Protein AF-X1VWZ3-F1 (afdb_monomer_lite)

Structure (mmCIF, N/CA/C/O backbone):
data_AF-X1VWZ3-F1
#
_entry.id   AF-X1VWZ3-F1
#
loop_
_atom_site.group_PDB
_atom_site.id
_atom_site.type_symbol
_atom_site.label_atom_id
_atom_site.label_alt_id
_atom_site.label_comp_id
_atom_site.label_asym_id
_atom_site.label_entity_id
_atom_site.label_seq_id
_atom_site.pdbx_PDB_ins_code
_atom_site.Cartn_x
_atom_site.Cartn_y
_atom_site.Cartn_z
_atom_site.occupancy
_atom_site.B_iso_or_equiv
_atom_site.auth_seq_id
_atom_site.auth_comp_id
_atom_site.auth_asym_id
_atom_site.auth_atom_id
_atom_site.pdbx_PDB_model_num
ATOM 1 N N . MET A 1 1 ? 20.070 -5.874 5.245 1.00 50.78 1 MET A N 1
ATOM 2 C CA . MET A 1 1 ? 19.074 -6.472 6.158 1.00 50.78 1 MET A CA 1
ATOM 3 C C . MET A 1 1 ? 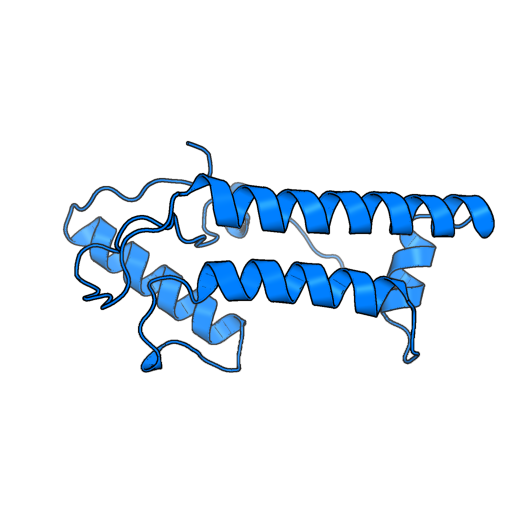18.136 -7.327 5.328 1.00 50.78 1 MET A C 1
ATOM 5 O O . MET A 1 1 ? 17.862 -6.943 4.200 1.00 50.78 1 MET A O 1
ATOM 9 N N . ASP A 1 2 ? 17.719 -8.484 5.836 1.00 75.50 2 ASP A N 1
ATOM 10 C CA . ASP A 1 2 ? 16.744 -9.349 5.161 1.00 75.50 2 ASP A CA 1
ATOM 11 C C . ASP A 1 2 ? 15.363 -9.104 5.778 1.00 75.50 2 ASP A C 1
ATOM 13 O O . ASP A 1 2 ? 15.214 -9.187 7.000 1.00 75.50 2 ASP A O 1
ATOM 17 N N . PHE A 1 3 ? 14.378 -8.736 4.959 1.00 74.38 3 PHE A N 1
ATOM 18 C CA . PHE A 1 3 ? 13.027 -8.456 5.438 1.00 74.38 3 PHE A CA 1
ATOM 19 C C . PHE A 1 3 ? 12.301 -9.777 5.691 1.00 74.38 3 PHE A C 1
ATOM 21 O O . PHE A 1 3 ? 11.992 -10.516 4.757 1.00 74.38 3 PHE A O 1
ATOM 28 N N . ARG A 1 4 ? 12.009 -10.078 6.959 1.00 79.94 4 ARG A N 1
ATOM 29 C CA . ARG A 1 4 ? 11.251 -11.274 7.344 1.00 79.94 4 ARG A CA 1
ATOM 30 C C . ARG A 1 4 ? 9.768 -10.939 7.409 1.00 79.94 4 ARG A C 1
ATOM 32 O O . ARG A 1 4 ? 9.315 -10.314 8.360 1.00 79.94 4 ARG A O 1
ATOM 39 N N . TYR A 1 5 ? 9.031 -11.345 6.381 1.00 76.81 5 TYR A N 1
ATOM 40 C CA . TYR A 1 5 ? 7.581 -11.197 6.331 1.00 76.81 5 TYR A CA 1
ATOM 41 C C . TYR A 1 5 ? 6.897 -12.410 6.970 1.00 76.81 5 TYR A C 1
ATOM 43 O O . TYR A 1 5 ? 7.127 -13.543 6.544 1.00 76.81 5 TYR A O 1
ATOM 51 N N . THR A 1 6 ? 6.037 -12.175 7.958 1.00 79.94 6 THR A N 1
ATOM 52 C CA . THR A 1 6 ? 5.197 -13.203 8.588 1.00 79.94 6 THR A CA 1
ATOM 53 C C . THR A 1 6 ? 3.761 -12.714 8.645 1.00 79.94 6 THR A C 1
ATOM 55 O O . THR A 1 6 ? 3.496 -11.624 9.148 1.00 79.94 6 THR A O 1
ATOM 58 N N . SER A 1 7 ? 2.827 -13.517 8.132 1.00 75.50 7 SER A N 1
ATOM 59 C CA . SER A 1 7 ? 1.417 -13.128 8.021 1.00 75.50 7 SER A CA 1
ATOM 60 C C . SER A 1 7 ? 0.814 -12.713 9.364 1.00 75.50 7 SER A C 1
ATOM 62 O O . SER A 1 7 ? 0.132 -11.698 9.428 1.00 75.50 7 SER A O 1
ATOM 64 N N . THR A 1 8 ? 1.157 -13.423 10.438 1.00 71.81 8 THR A N 1
ATOM 65 C CA . THR A 1 8 ? 0.609 -13.199 11.783 1.00 71.81 8 THR A CA 1
ATOM 66 C C . THR A 1 8 ? 1.028 -11.881 12.427 1.00 71.81 8 THR A C 1
ATOM 68 O O . THR A 1 8 ? 0.301 -11.339 13.246 1.00 71.81 8 THR A O 1
ATOM 71 N N . THR A 1 9 ? 2.202 -11.346 12.085 1.00 72.00 9 THR A N 1
ATOM 72 C CA . THR A 1 9 ? 2.715 -10.109 12.703 1.00 72.00 9 THR A CA 1
ATOM 73 C C . THR A 1 9 ? 2.697 -8.914 11.766 1.00 72.00 9 THR A C 1
ATOM 75 O O . THR A 1 9 ? 2.801 -7.788 12.246 1.00 72.00 9 THR A O 1
ATOM 78 N N . VAL A 1 10 ? 2.606 -9.149 10.452 1.00 75.50 10 VAL A N 1
ATOM 79 C CA . VAL A 1 10 ? 2.645 -8.092 9.438 1.00 75.50 10 VAL A CA 1
ATOM 80 C C . VAL A 1 10 ? 1.318 -7.951 8.714 1.00 75.50 10 VAL A C 1
ATOM 82 O O . VAL A 1 10 ? 0.913 -6.828 8.484 1.00 75.50 10 VAL A O 1
ATOM 85 N N . TYR A 1 11 ? 0.651 -9.035 8.310 1.00 74.00 11 TYR A N 1
ATOM 86 C CA . TYR A 1 11 ? -0.578 -8.930 7.513 1.00 74.00 11 TYR A CA 1
ATOM 87 C C . TYR A 1 11 ? -1.820 -8.766 8.388 1.00 74.00 11 TYR A C 1
ATOM 89 O O . TYR A 1 11 ? -2.638 -7.889 8.140 1.00 74.00 11 TYR A O 1
ATOM 97 N N . GLU A 1 12 ? -1.947 -9.603 9.418 1.00 75.06 12 GLU A N 1
ATOM 98 C CA . GLU A 1 12 ? -3.126 -9.647 10.293 1.00 75.06 12 GLU A CA 1
ATOM 99 C C . GLU A 1 12 ? -3.286 -8.382 11.142 1.00 75.06 12 GLU A C 1
ATOM 101 O O . GLU A 1 12 ? -4.400 -8.002 11.483 1.00 75.06 12 GLU A O 1
ATOM 106 N N . THR A 1 13 ? -2.180 -7.706 11.441 1.00 73.62 13 THR A N 1
ATOM 107 C CA . THR A 1 13 ? -2.134 -6.477 12.243 1.00 73.62 13 THR A CA 1
ATOM 108 C C . THR A 1 13 ? -2.120 -5.208 11.395 1.00 73.62 13 THR A C 1
ATOM 110 O O . THR A 1 13 ? -2.121 -4.115 11.958 1.00 73.62 13 THR A O 1
ATOM 113 N N . PHE A 1 14 ? -2.061 -5.317 10.061 1.00 77.69 14 PHE A N 1
ATOM 114 C CA . PHE A 1 14 ? -1.950 -4.151 9.191 1.00 77.69 14 PHE A CA 1
ATOM 115 C C . PHE A 1 14 ? -3.304 -3.451 9.067 1.00 77.69 14 PHE A C 1
ATOM 117 O O . PHE A 1 14 ? -4.233 -4.023 8.485 1.00 77.69 14 PHE A O 1
ATOM 124 N N . PRO A 1 15 ? -3.437 -2.211 9.565 1.00 76.75 15 PRO A N 1
ATOM 125 C CA . PRO A 1 15 ? -4.707 -1.523 9.508 1.00 76.75 15 PRO A CA 1
ATOM 126 C C . PRO A 1 15 ? -4.955 -1.038 8.076 1.00 76.75 15 PRO A C 1
ATOM 128 O O . PRO A 1 15 ? -4.163 -0.296 7.485 1.00 76.75 15 PRO A O 1
ATOM 131 N N . PHE A 1 16 ? -6.075 -1.468 7.502 1.00 76.06 16 PHE A N 1
ATOM 132 C CA . PHE A 1 16 ? -6.534 -1.005 6.200 1.00 76.06 16 PHE A CA 1
ATOM 133 C C . PHE A 1 16 ? -7.989 -0.536 6.305 1.00 76.06 16 PHE A C 1
ATOM 135 O O . PHE A 1 16 ? -8.846 -1.315 6.733 1.00 76.06 16 PHE A O 1
ATOM 142 N N . PRO A 1 17 ? -8.298 0.715 5.926 1.00 72.50 17 PRO A N 1
ATOM 143 C CA . PRO A 1 17 ? -9.628 1.260 6.100 1.00 72.50 17 PRO A CA 1
ATOM 144 C C . PRO A 1 17 ? -10.605 0.578 5.153 1.00 72.50 17 PRO A C 1
ATOM 146 O O . PRO A 1 17 ? -10.473 0.602 3.929 1.00 72.50 17 PRO A O 1
ATOM 149 N N . GLN A 1 18 ? -11.642 -0.003 5.739 1.00 70.12 18 GLN A N 1
ATOM 150 C CA . GLN A 1 18 ? -12.837 -0.387 5.013 1.00 70.12 18 GLN A CA 1
ATOM 151 C C . GLN A 1 18 ? -13.664 0.889 4.870 1.00 70.12 18 GLN A C 1
ATOM 153 O O . GLN A 1 18 ? -14.151 1.389 5.872 1.00 70.12 18 GLN A O 1
ATOM 158 N N . TRP A 1 19 ? -13.806 1.444 3.660 1.00 63.28 19 TRP A N 1
ATOM 159 C CA . TRP A 1 19 ? -14.417 2.765 3.381 1.00 63.28 19 TRP A CA 1
ATOM 160 C C . TRP A 1 19 ? -15.920 2.916 3.721 1.00 63.28 19 TRP A C 1
ATOM 162 O O . TRP A 1 19 ? -16.639 3.672 3.069 1.00 63.28 19 TRP A O 1
ATOM 172 N N . GLY A 1 20 ? -16.431 2.181 4.708 1.00 54.59 20 GLY A N 1
ATOM 173 C CA . GLY A 1 20 ? -17.648 2.496 5.446 1.00 54.59 20 GLY A CA 1
ATOM 174 C C . GLY A 1 20 ? -17.264 3.098 6.795 1.00 54.59 20 GLY A C 1
ATOM 175 O O . GLY A 1 20 ? -16.443 2.513 7.4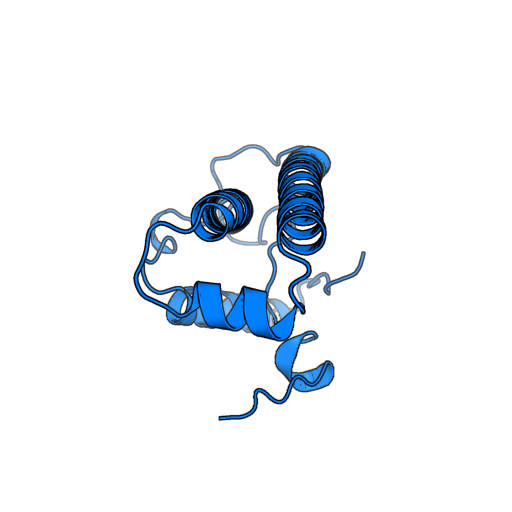86 1.00 54.59 20 GLY A O 1
ATOM 176 N N . MET A 1 21 ? -17.838 4.267 7.105 1.00 51.72 21 MET A N 1
ATOM 177 C CA . MET A 1 21 ? -17.731 5.028 8.361 1.00 51.72 21 MET A CA 1
ATOM 178 C C . MET A 1 21 ? -16.991 4.288 9.485 1.00 51.72 21 MET A C 1
ATOM 180 O O . MET A 1 21 ? -17.540 3.363 10.085 1.00 51.72 21 MET A O 1
ATOM 184 N N . LEU A 1 22 ? -15.772 4.730 9.803 1.00 52.22 22 LEU A N 1
ATOM 185 C CA . LEU A 1 22 ? -15.192 4.446 11.111 1.00 52.22 22 LEU A CA 1
ATOM 186 C C . LEU A 1 22 ? -16.209 4.912 12.159 1.00 52.22 22 LEU A C 1
ATOM 188 O O . LEU A 1 22 ? -16.557 6.091 12.216 1.00 52.22 22 LEU A O 1
ATOM 192 N N . HIS A 1 23 ? -16.762 3.975 12.928 1.00 45.09 23 HIS A N 1
ATOM 193 C CA . HIS A 1 23 ? -17.760 4.288 13.946 1.00 45.09 23 HIS A CA 1
ATOM 194 C C . HIS A 1 23 ? -17.167 5.288 14.951 1.00 45.09 23 HIS A C 1
ATOM 196 O O . HIS A 1 23 ? -16.201 4.976 15.646 1.00 45.09 23 HIS A O 1
ATOM 202 N N . GLY A 1 24 ? -17.746 6.490 15.022 1.00 48.22 24 GLY A N 1
ATOM 203 C CA . GLY A 1 24 ? -17.270 7.581 15.882 1.00 48.22 24 GLY A CA 1
ATOM 204 C C . GLY A 1 24 ? -16.376 8.617 15.193 1.00 48.22 24 GLY A C 1
ATOM 205 O O . GLY A 1 24 ? -16.026 9.601 15.833 1.00 48.22 24 GLY A O 1
ATOM 206 N N . VAL A 1 25 ? -16.049 8.447 13.907 1.00 52.59 25 VAL A N 1
ATOM 207 C CA . VAL A 1 25 ? -15.443 9.503 13.085 1.00 52.59 25 VAL A CA 1
ATOM 208 C C . VAL A 1 25 ? -16.553 10.148 12.262 1.00 52.59 25 VAL A C 1
ATOM 210 O O . VAL A 1 25 ? -17.046 9.570 11.288 1.00 52.59 25 VAL A O 1
ATOM 213 N N . GLU A 1 26 ? -16.979 11.343 12.674 1.00 44.78 26 GLU A N 1
ATOM 214 C CA . GLU A 1 26 ? -17.865 12.186 11.872 1.00 44.78 26 GLU A CA 1
ATOM 215 C C . GLU A 1 26 ? -17.118 12.572 10.594 1.00 44.78 26 GLU A C 1
ATOM 217 O O . GLU A 1 26 ? -16.260 13.448 10.577 1.00 44.78 26 GLU A O 1
ATOM 222 N N . SER A 1 27 ? -17.393 11.856 9.507 1.00 49.09 27 SER A N 1
ATOM 223 C CA . SER A 1 27 ? -16.917 12.249 8.190 1.00 49.09 27 SER A CA 1
ATOM 224 C C . SER A 1 27 ? -18.044 12.988 7.481 1.00 49.09 27 SER A C 1
ATOM 226 O O . SER A 1 27 ? -19.083 12.412 7.170 1.00 49.09 27 SER A O 1
ATOM 228 N N . ASP A 1 28 ? -17.809 14.256 7.141 1.00 47.91 28 ASP A N 1
ATOM 229 C CA . ASP A 1 28 ? -18.710 15.085 6.317 1.00 47.91 28 ASP A CA 1
ATOM 230 C C . ASP A 1 28 ? -18.930 14.521 4.895 1.00 47.91 28 ASP A C 1
ATOM 232 O O . ASP A 1 28 ? -19.648 15.085 4.064 1.00 47.91 28 ASP A O 1
ATOM 236 N N . LYS A 1 29 ? -18.276 13.401 4.565 1.00 53.81 29 LYS A N 1
ATOM 237 C CA . LYS A 1 29 ? -18.227 12.807 3.232 1.00 53.81 29 LYS A CA 1
ATOM 238 C C . LYS A 1 29 ? -19.164 11.603 3.154 1.00 53.81 29 LYS A C 1
ATOM 240 O O . LYS A 1 29 ? -19.015 10.610 3.857 1.00 53.81 29 LYS A O 1
ATOM 245 N N . LYS A 1 30 ? -20.118 11.680 2.223 1.00 54.97 30 LYS A N 1
ATOM 246 C CA . LYS A 1 30 ? -21.049 10.600 1.865 1.00 54.97 30 LYS A CA 1
ATOM 247 C C . LYS A 1 30 ? -20.280 9.316 1.540 1.00 54.97 30 LYS A C 1
ATOM 249 O O . LYS A 1 30 ? -19.453 9.362 0.634 1.00 54.97 30 LYS A O 1
ATOM 254 N N . ILE A 1 31 ? -20.602 8.202 2.214 1.00 55.31 31 ILE A N 1
ATOM 255 C CA . ILE A 1 31 ? -19.995 6.876 1.987 1.00 55.31 31 ILE A CA 1
ATOM 256 C C . ILE A 1 31 ? -19.884 6.623 0.472 1.00 55.31 31 ILE A C 1
ATOM 258 O O . ILE A 1 31 ? -20.899 6.661 -0.236 1.00 55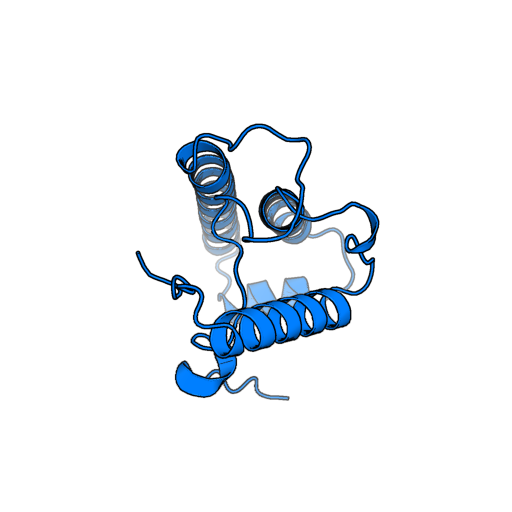.31 31 ILE A O 1
ATOM 262 N N . PRO A 1 32 ? -18.674 6.396 -0.053 1.00 57.31 32 PRO A N 1
ATOM 263 C CA . PRO A 1 32 ? -18.456 6.156 -1.452 1.00 57.31 32 PRO A CA 1
ATOM 264 C C . PRO A 1 32 ? -18.945 4.742 -1.718 1.00 57.31 32 PRO A C 1
ATOM 266 O O . PRO A 1 32 ? -18.921 3.856 -0.862 1.00 57.31 32 PRO A O 1
ATOM 269 N N . GLU A 1 33 ? -19.350 4.485 -2.947 1.00 60.94 33 GLU A N 1
ATOM 270 C CA . GLU A 1 33 ? -19.509 3.109 -3.373 1.00 60.94 33 GLU A CA 1
ATOM 271 C C . GLU A 1 33 ? -18.140 2.421 -3.216 1.00 60.94 33 GLU A C 1
ATOM 273 O O . GLU A 1 33 ? -17.209 2.763 -3.947 1.00 60.94 33 GLU A O 1
ATOM 278 N N . LYS A 1 34 ? -18.001 1.496 -2.244 1.00 61.66 34 LYS A N 1
ATOM 279 C CA . LYS A 1 34 ? -16.746 0.775 -1.908 1.00 61.66 34 LYS A CA 1
ATOM 280 C C . LYS A 1 34 ? -16.000 0.295 -3.158 1.00 61.66 34 LYS A C 1
ATOM 282 O O . LYS A 1 34 ? -14.777 0.263 -3.212 1.00 61.66 34 LYS A O 1
ATOM 287 N N . SER A 1 35 ? -16.761 -0.018 -4.205 1.00 63.12 35 SER A N 1
ATOM 288 C CA . SER A 1 35 ? -16.259 -0.432 -5.503 1.00 63.12 35 SER A CA 1
ATOM 289 C C . SER A 1 35 ? -15.344 0.580 -6.207 1.00 63.12 35 SER A C 1
ATOM 291 O O . SER A 1 35 ? -14.539 0.128 -7.015 1.00 63.12 35 SER A O 1
ATOM 293 N N . LYS A 1 36 ? -15.454 1.896 -5.985 1.00 75.00 36 LYS A N 1
ATOM 294 C CA . LYS A 1 36 ? -14.698 2.904 -6.755 1.00 75.00 36 LYS A CA 1
ATOM 295 C C . LYS A 1 36 ? -13.213 2.904 -6.398 1.00 75.00 36 LYS A C 1
ATOM 297 O O . LYS A 1 36 ? -12.400 2.643 -7.274 1.00 75.00 36 LYS A O 1
ATOM 302 N N . PHE A 1 37 ? -12.877 3.047 -5.115 1.00 75.31 37 PHE A N 1
ATOM 303 C CA . PHE A 1 37 ? -11.485 3.002 -4.650 1.00 75.31 37 PHE A CA 1
ATOM 304 C C . PHE A 1 37 ? -10.816 1.665 -4.959 1.00 75.31 37 PHE A C 1
ATOM 306 O O . PHE A 1 37 ? -9.707 1.635 -5.485 1.00 75.31 37 PHE A O 1
ATOM 313 N N . VAL A 1 38 ? -11.524 0.553 -4.737 1.00 77.62 38 VAL A N 1
ATOM 314 C CA . VAL A 1 38 ? -11.017 -0.782 -5.086 1.00 77.62 38 VAL A CA 1
ATOM 315 C C . VAL A 1 38 ? -10.738 -0.893 -6.586 1.00 77.62 38 VAL A C 1
ATOM 317 O O . VAL A 1 38 ? -9.695 -1.416 -6.973 1.00 77.62 38 VAL A O 1
ATOM 320 N N . LYS A 1 39 ? -11.633 -0.387 -7.446 1.00 81.50 39 LYS A N 1
ATOM 321 C CA . LYS A 1 39 ? -11.438 -0.387 -8.906 1.00 81.50 39 LYS A CA 1
ATOM 322 C C . LYS A 1 39 ? -10.264 0.493 -9.324 1.00 81.50 39 LYS A C 1
ATOM 324 O O . LYS A 1 39 ? -9.504 0.075 -10.196 1.00 81.50 39 LYS A O 1
ATOM 329 N N . ASP A 1 40 ? -10.101 1.659 -8.711 1.00 83.88 40 ASP A N 1
ATOM 330 C CA . ASP A 1 40 ? -9.016 2.591 -9.022 1.00 83.88 40 ASP A CA 1
ATOM 331 C C . ASP A 1 40 ? -7.658 2.012 -8.610 1.00 83.88 40 ASP A C 1
ATOM 333 O O . ASP A 1 40 ? -6.755 1.912 -9.445 1.00 83.88 40 ASP A O 1
ATOM 337 N N . ILE A 1 41 ? -7.546 1.492 -7.382 1.00 84.81 41 ILE A N 1
ATOM 338 C CA . ILE A 1 41 ? -6.348 0.783 -6.907 1.00 84.81 41 ILE A CA 1
ATOM 339 C C . ILE A 1 41 ? -6.065 -0.430 -7.799 1.00 84.81 41 ILE A C 1
ATOM 341 O O . ILE A 1 41 ? -4.931 -0.617 -8.241 1.00 84.81 41 ILE A O 1
ATOM 345 N N . ALA A 1 42 ? -7.078 -1.238 -8.130 1.00 84.44 42 ALA A N 1
ATOM 346 C CA . ALA A 1 42 ? -6.912 -2.412 -8.988 1.00 84.44 42 ALA A CA 1
ATOM 347 C C . ALA A 1 42 ? -6.445 -2.040 -10.403 1.00 84.44 42 ALA A C 1
ATOM 349 O O . ALA A 1 42 ? -5.604 -2.734 -10.983 1.00 84.44 42 ALA A O 1
ATOM 350 N N . LYS A 1 43 ? -6.954 -0.937 -10.964 1.00 88.00 43 LYS A N 1
ATOM 351 C CA . LYS A 1 43 ? -6.525 -0.413 -12.264 1.00 88.00 43 LYS A CA 1
ATOM 352 C C . LYS A 1 43 ? -5.060 0.019 -12.213 1.00 88.00 43 LYS A C 1
ATOM 354 O O . LYS A 1 43 ? -4.277 -0.457 -13.036 1.00 88.00 43 LYS A O 1
ATOM 359 N N . CYS A 1 44 ? -4.675 0.833 -11.230 1.00 86.94 44 CYS A N 1
ATOM 360 C CA . CYS A 1 44 ? -3.290 1.272 -11.043 1.00 86.94 44 CYS A CA 1
ATOM 361 C C . CYS A 1 44 ? -2.340 0.089 -10.801 1.00 86.94 44 CYS A C 1
ATOM 363 O O . CYS A 1 44 ? -1.261 0.027 -11.390 1.00 86.94 44 CYS A O 1
ATOM 365 N N . ALA A 1 45 ? -2.752 -0.896 -10.000 1.00 85.81 45 ALA A N 1
ATOM 366 C CA . ALA A 1 45 ? -1.966 -2.095 -9.722 1.00 85.81 45 ALA A CA 1
ATOM 367 C C . ALA A 1 45 ? -1.759 -2.952 -10.979 1.00 85.81 45 ALA A C 1
ATOM 369 O O . ALA A 1 45 ? -0.660 -3.468 -11.212 1.00 85.81 45 ALA A O 1
ATOM 370 N N . ARG A 1 46 ? -2.792 -3.085 -11.822 1.00 89.06 46 ARG A N 1
ATOM 371 C CA . ARG A 1 46 ? -2.688 -3.778 -13.112 1.00 89.06 46 ARG A CA 1
ATOM 372 C C . ARG A 1 46 ? -1.722 -3.059 -14.048 1.00 89.06 46 ARG A C 1
ATOM 374 O O . ARG A 1 46 ? -0.811 -3.700 -14.564 1.00 89.06 46 ARG A O 1
ATOM 381 N N . GLU A 1 47 ? -1.874 -1.747 -14.214 1.00 87.50 47 GLU A N 1
ATOM 382 C CA . GLU A 1 47 ? -0.985 -0.929 -15.051 1.00 87.50 47 GLU A CA 1
ATOM 383 C C . GLU A 1 47 ? 0.473 -1.014 -14.574 1.00 87.50 47 GLU A C 1
ATOM 385 O O . GLU A 1 47 ? 1.382 -1.223 -15.379 1.00 87.50 47 GLU A O 1
ATOM 390 N N . PHE A 1 48 ? 0.707 -0.955 -13.259 1.00 86.88 48 PHE A N 1
ATOM 391 C CA . PHE A 1 48 ? 2.033 -1.140 -12.670 1.00 86.88 48 PHE A CA 1
ATOM 392 C C . PHE A 1 48 ? 2.609 -2.526 -12.978 1.00 86.88 48 PHE A C 1
ATOM 394 O O . PHE A 1 48 ? 3.771 -2.647 -13.369 1.00 86.88 48 PHE A O 1
ATOM 401 N N . ARG A 1 49 ? 1.805 -3.586 -12.838 1.00 87.44 49 ARG A N 1
ATOM 402 C CA . ARG A 1 49 ? 2.229 -4.963 -13.131 1.00 87.44 49 ARG A CA 1
ATOM 403 C C . ARG A 1 49 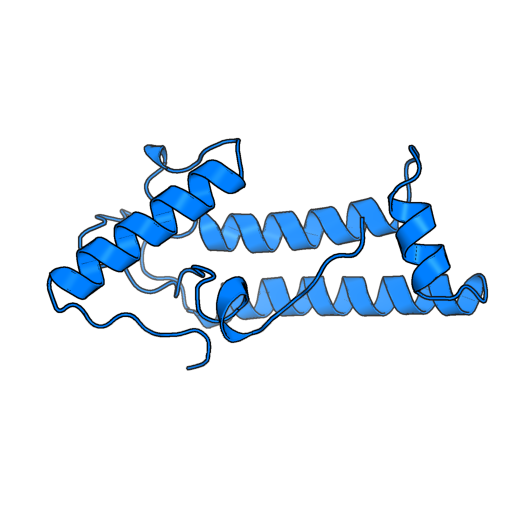? 2.579 -5.147 -14.604 1.00 87.44 49 ARG A C 1
ATOM 405 O O . ARG A 1 49 ? 3.586 -5.789 -14.903 1.00 87.44 49 ARG A O 1
ATOM 412 N N . GLU A 1 50 ? 1.777 -4.601 -15.509 1.00 87.88 50 GLU A N 1
ATOM 413 C CA . GLU A 1 50 ? 2.044 -4.631 -16.949 1.00 87.88 50 GLU A CA 1
ATOM 414 C C . GLU A 1 50 ? 3.333 -3.885 -17.281 1.00 87.88 50 GLU A C 1
ATOM 416 O O . GLU A 1 50 ? 4.196 -4.425 -17.969 1.00 87.88 50 GLU A O 1
ATOM 421 N N . PHE A 1 51 ? 3.507 -2.682 -16.735 1.00 85.50 51 PHE A N 1
ATOM 422 C CA . PHE A 1 51 ? 4.704 -1.875 -16.938 1.00 85.50 51 PHE A CA 1
ATOM 423 C C . PHE A 1 51 ? 5.966 -2.563 -16.400 1.00 85.50 51 PHE A C 1
ATOM 425 O O . PHE A 1 51 ? 6.986 -2.637 -17.086 1.00 85.50 51 PHE A O 1
ATOM 432 N N . ARG A 1 52 ? 5.873 -3.158 -15.206 1.00 85.06 52 ARG A N 1
ATOM 433 C CA . ARG A 1 52 ? 6.933 -3.979 -14.611 1.00 85.06 52 ARG A CA 1
ATOM 434 C C . ARG A 1 52 ? 7.307 -5.149 -15.515 1.00 85.06 52 ARG A C 1
ATOM 436 O O . ARG A 1 52 ? 8.488 -5.417 -15.708 1.00 85.06 52 ARG A O 1
ATOM 443 N N . ASN A 1 53 ? 6.310 -5.845 -16.056 1.00 84.94 53 ASN A N 1
ATOM 444 C CA . ASN A 1 53 ? 6.535 -6.982 -16.941 1.00 84.94 53 ASN A CA 1
ATOM 445 C C . ASN A 1 53 ? 7.175 -6.560 -18.267 1.00 84.94 53 ASN A C 1
ATOM 447 O O . ASN A 1 53 ? 8.081 -7.255 -18.712 1.00 84.94 53 ASN A O 1
ATOM 451 N N . LYS A 1 54 ? 6.765 -5.427 -18.854 1.00 85.69 54 LYS A N 1
ATOM 452 C CA . LYS A 1 54 ? 7.389 -4.871 -20.066 1.00 85.69 54 LYS A CA 1
ATOM 453 C C . LYS A 1 54 ? 8.867 -4.576 -19.839 1.00 85.69 54 LYS A C 1
ATOM 455 O O . LYS A 1 54 ? 9.695 -5.169 -20.509 1.00 85.69 54 LYS A O 1
ATOM 460 N N . ILE A 1 55 ? 9.210 -3.805 -18.800 1.00 82.12 55 ILE A N 1
ATOM 461 C CA . ILE A 1 55 ? 10.617 -3.507 -18.468 1.00 82.12 55 ILE A CA 1
ATOM 462 C C . ILE A 1 55 ? 11.421 -4.789 -18.254 1.00 82.12 55 ILE A C 1
ATOM 464 O O . ILE A 1 55 ? 12.561 -4.887 -18.709 1.00 82.12 55 ILE A O 1
ATOM 468 N N . ARG A 1 56 ? 10.831 -5.769 -17.560 1.00 82.38 56 ARG A N 1
ATOM 469 C CA . ARG A 1 56 ? 11.469 -7.060 -17.306 1.00 82.38 56 ARG A CA 1
ATOM 470 C C . ARG A 1 56 ? 11.784 -7.798 -18.608 1.00 82.38 56 ARG A C 1
ATOM 472 O O . ARG A 1 56 ? 12.887 -8.312 -18.739 1.00 82.38 56 ARG A O 1
ATOM 479 N N . THR A 1 57 ? 10.830 -7.853 -19.536 1.00 82.94 57 THR A N 1
ATOM 480 C CA . THR A 1 57 ? 10.991 -8.522 -20.833 1.00 82.94 57 THR A CA 1
ATOM 481 C C . THR A 1 57 ? 11.949 -7.759 -21.746 1.00 82.94 57 THR A C 1
ATOM 483 O O . THR A 1 57 ? 12.846 -8.375 -22.309 1.00 82.94 57 THR A O 1
ATOM 486 N N . ASP A 1 58 ? 11.821 -6.436 -21.832 1.00 82.88 58 ASP A N 1
ATOM 487 C CA . ASP A 1 58 ? 12.617 -5.591 -22.731 1.00 82.88 58 ASP A CA 1
ATOM 488 C C . ASP A 1 58 ? 14.102 -5.568 -22.341 1.00 82.88 58 ASP A C 1
ATOM 490 O O . ASP A 1 58 ? 14.974 -5.537 -23.204 1.00 82.88 58 ASP A O 1
ATOM 494 N N . ASN A 1 59 ? 14.401 -5.620 -21.039 1.00 77.44 59 ASN A N 1
ATOM 495 C CA . ASN A 1 59 ? 15.773 -5.576 -20.518 1.00 77.44 59 ASN A CA 1
ATOM 496 C C . ASN A 1 59 ? 16.293 -6.949 -20.057 1.00 77.44 59 ASN A C 1
ATOM 498 O O . ASN A 1 59 ? 17.404 -7.037 -19.540 1.00 77.44 59 ASN A O 1
ATOM 502 N N . ASN A 1 60 ? 15.488 -8.008 -20.202 1.00 79.56 60 ASN A N 1
ATOM 503 C CA . ASN A 1 60 ? 15.775 -9.370 -19.735 1.00 79.56 60 ASN A CA 1
ATOM 504 C C . ASN A 1 60 ? 16.281 -9.437 -18.272 1.00 79.56 60 ASN A C 1
ATOM 506 O O . ASN A 1 60 ? 17.177 -10.210 -17.935 1.00 79.56 60 ASN A O 1
ATOM 510 N N . LEU A 1 61 ? 15.729 -8.584 -17.402 1.00 77.62 61 LEU A N 1
ATOM 511 C CA . LEU A 1 61 ? 16.167 -8.422 -16.011 1.00 77.62 61 LEU A CA 1
ATOM 512 C C . LEU A 1 61 ? 15.439 -9.387 -15.072 1.00 77.62 61 LEU A C 1
ATOM 514 O O . LEU A 1 61 ? 14.259 -9.696 -15.257 1.00 77.62 61 LEU A O 1
ATOM 518 N N . SER A 1 62 ? 16.098 -9.810 -13.991 1.00 81.25 62 SER A N 1
ATOM 519 C CA . SER A 1 62 ? 15.396 -10.486 -12.899 1.00 81.25 62 SER A CA 1
ATOM 520 C C . SER A 1 62 ? 14.595 -9.479 -12.059 1.00 81.25 62 SER A C 1
ATOM 522 O O . SER A 1 62 ? 14.891 -8.283 -12.029 1.00 81.25 62 SER A O 1
ATOM 524 N N . LEU A 1 63 ? 13.579 -9.949 -11.321 1.00 76.94 63 LEU A N 1
ATOM 525 C CA . LEU A 1 63 ? 12.842 -9.084 -10.385 1.00 76.94 63 LEU A CA 1
ATOM 526 C C . LEU A 1 63 ? 13.775 -8.467 -9.334 1.00 76.94 63 LEU A C 1
ATOM 528 O O . LEU A 1 63 ? 13.581 -7.320 -8.947 1.00 76.94 63 LEU A O 1
ATOM 532 N N . ARG A 1 64 ? 14.803 -9.205 -8.901 1.00 79.19 64 ARG A N 1
ATOM 533 C CA . ARG A 1 64 ? 15.795 -8.710 -7.942 1.00 79.19 64 ARG A CA 1
ATOM 534 C C . ARG A 1 64 ? 16.580 -7.532 -8.515 1.00 79.19 64 ARG A C 1
ATOM 536 O O . ARG A 1 64 ? 16.757 -6.541 -7.815 1.00 79.19 64 ARG A O 1
ATOM 543 N N . ASP A 1 65 ? 17.001 -7.619 -9.773 1.00 76.31 65 ASP A N 1
ATOM 544 C CA . ASP A 1 65 ? 17.746 -6.540 -10.435 1.00 76.31 65 ASP A CA 1
ATOM 545 C C . ASP A 1 65 ? 16.867 -5.307 -10.645 1.00 76.31 65 ASP A C 1
ATOM 547 O O . ASP A 1 65 ? 17.304 -4.179 -10.431 1.00 76.31 65 ASP A O 1
ATOM 551 N N . LEU A 1 66 ? 15.593 -5.529 -10.964 1.00 76.00 66 LEU A N 1
ATOM 552 C CA . LEU A 1 66 ? 14.598 -4.475 -11.112 1.00 76.00 66 LEU A CA 1
ATOM 553 C C . LEU A 1 66 ? 14.336 -3.723 -9.791 1.00 76.00 66 LEU A C 1
ATOM 555 O O . LEU A 1 66 ? 14.261 -2.495 -9.790 1.00 76.00 66 LEU A O 1
ATOM 559 N N . TYR A 1 67 ? 14.232 -4.433 -8.662 1.00 75.56 67 TYR A N 1
ATOM 560 C CA . TYR A 1 67 ? 14.084 -3.804 -7.342 1.00 75.56 67 TYR A CA 1
ATOM 561 C C . TYR A 1 67 ? 15.378 -3.149 -6.848 1.00 75.56 67 TYR A C 1
ATOM 563 O O . TYR A 1 67 ? 15.313 -2.073 -6.265 1.00 75.56 67 TYR A O 1
ATOM 571 N N . ARG A 1 68 ? 16.554 -3.700 -7.164 1.00 77.06 68 ARG A N 1
ATOM 572 C CA . ARG A 1 68 ? 17.834 -3.025 -6.890 1.00 77.06 68 ARG A CA 1
ATOM 573 C C . ARG A 1 68 ? 17.965 -1.721 -7.686 1.00 77.06 68 ARG A C 1
ATOM 575 O O . ARG A 1 68 ? 18.419 -0.716 -7.155 1.00 77.06 68 ARG A O 1
ATOM 582 N N . GLY A 1 69 ? 17.507 -1.708 -8.939 1.00 69.25 69 GLY A N 1
ATOM 583 C CA . GLY A 1 69 ? 17.450 -0.497 -9.765 1.00 69.25 69 GLY A CA 1
ATOM 584 C C . GLY A 1 69 ? 16.479 0.566 -9.238 1.00 69.25 69 GLY A C 1
ATOM 585 O O . GLY A 1 69 ? 16.689 1.756 -9.458 1.00 69.25 69 GLY A O 1
ATOM 586 N N . LEU A 1 70 ? 15.442 0.160 -8.498 1.00 68.56 70 LEU A N 1
ATOM 587 C CA . LEU A 1 70 ? 14.550 1.081 -7.790 1.00 68.56 70 LEU A CA 1
ATOM 588 C C . LEU A 1 70 ? 15.227 1.743 -6.578 1.00 68.56 70 LEU A C 1
ATOM 590 O O . LEU A 1 70 ? 14.868 2.871 -6.250 1.00 68.56 70 LEU A O 1
ATOM 594 N N . GLU A 1 71 ? 16.189 1.087 -5.929 1.00 67.31 71 GLU A N 1
ATOM 595 C CA . GLU A 1 71 ? 16.932 1.655 -4.791 1.00 67.31 71 GLU A CA 1
ATOM 596 C C . GLU A 1 71 ? 17.973 2.696 -5.232 1.00 67.31 71 GLU A C 1
ATOM 598 O O . GLU A 1 71 ? 18.326 3.586 -4.461 1.00 67.31 71 GLU A O 1
ATOM 603 N N . LEU A 1 72 ? 18.433 2.638 -6.487 1.00 70.62 72 LEU A N 1
ATOM 604 C CA . LEU A 1 72 ? 19.403 3.594 -7.018 1.00 70.62 72 LEU A CA 1
ATOM 605 C C . LEU A 1 72 ? 18.778 4.992 -7.208 1.00 70.62 72 LEU A C 1
ATOM 607 O O . LEU A 1 72 ? 17.633 5.102 -7.669 1.00 70.62 72 LEU A O 1
ATOM 611 N N . PRO A 1 73 ? 19.505 6.083 -6.895 1.00 55.62 73 PRO A N 1
ATOM 612 C CA . PRO A 1 73 ? 19.056 7.436 -7.205 1.00 55.62 73 PRO A CA 1
ATOM 613 C C . PRO A 1 73 ? 18.963 7.608 -8.727 1.00 55.62 73 PRO A C 1
ATOM 615 O O . PRO A 1 73 ? 19.906 7.323 -9.460 1.00 55.62 73 PRO A O 1
ATOM 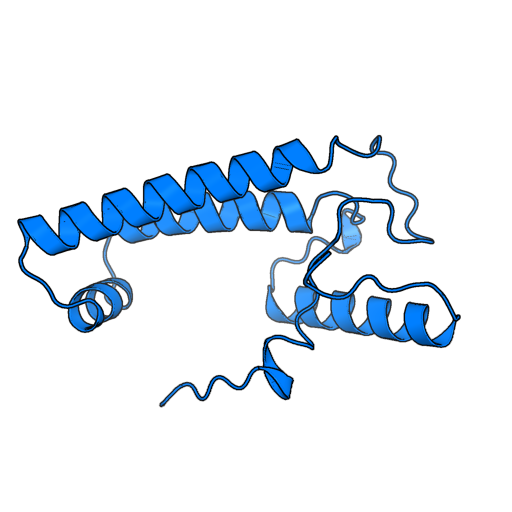618 N N . GLY A 1 74 ? 17.796 8.032 -9.212 1.00 62.59 74 GLY A N 1
ATOM 619 C CA . GLY A 1 74 ? 17.510 8.133 -10.643 1.00 62.59 74 GLY A CA 1
ATOM 620 C C . GLY A 1 74 ? 16.013 8.126 -10.943 1.00 62.59 74 GLY A C 1
ATOM 621 O O . GLY A 1 74 ? 15.221 7.526 -10.201 1.00 62.59 74 GLY A O 1
ATOM 622 N N . ASP A 1 75 ? 15.638 8.801 -12.031 1.00 62.19 75 ASP A N 1
ATOM 623 C CA . ASP A 1 75 ? 14.258 8.931 -12.502 1.00 62.19 75 ASP A CA 1
ATOM 624 C C . ASP A 1 75 ? 13.826 7.661 -13.250 1.00 62.19 75 ASP A C 1
ATOM 626 O O . ASP A 1 75 ? 13.729 7.607 -14.474 1.00 62.19 75 ASP A O 1
ATOM 630 N N . HIS A 1 76 ? 13.641 6.575 -12.498 1.00 70.50 76 HIS A N 1
ATOM 631 C CA . HIS A 1 76 ? 13.214 5.305 -13.066 1.00 70.50 76 HIS A CA 1
ATOM 632 C C . HIS A 1 76 ? 11.695 5.348 -13.304 1.00 70.50 76 HIS A C 1
ATOM 634 O O . HIS A 1 76 ? 10.937 5.595 -12.361 1.00 70.50 76 HIS A O 1
ATOM 640 N N . PRO A 1 77 ? 11.189 5.047 -14.511 1.00 73.69 77 PRO A N 1
ATOM 641 C CA . PRO A 1 77 ? 9.762 5.183 -14.816 1.00 73.69 77 PRO A CA 1
ATOM 642 C C . PRO A 1 77 ? 8.879 4.265 -13.952 1.00 73.69 77 PRO A C 1
ATOM 644 O O . PRO A 1 77 ? 7.724 4.578 -13.670 1.00 73.69 77 PRO A O 1
ATOM 647 N N . LEU A 1 78 ? 9.447 3.171 -13.434 1.00 78.56 78 LEU A N 1
ATOM 648 C CA . LEU A 1 78 ? 8.785 2.308 -12.451 1.00 78.56 78 LEU A CA 1
ATOM 649 C C . LEU A 1 78 ? 8.530 3.011 -11.105 1.00 78.56 78 LEU A C 1
ATOM 651 O O . LEU A 1 78 ? 7.521 2.715 -10.476 1.00 78.56 78 LEU A O 1
ATOM 655 N N . LYS A 1 79 ? 9.380 3.961 -10.678 1.00 78.56 79 LYS A N 1
ATOM 656 C CA . LYS A 1 79 ? 9.120 4.786 -9.483 1.00 78.56 79 LYS A CA 1
ATOM 657 C C . LYS A 1 79 ? 7.901 5.670 -9.691 1.00 78.56 79 LYS A C 1
ATOM 659 O O . LYS A 1 79 ? 7.073 5.757 -8.798 1.00 78.56 79 LYS A O 1
ATOM 664 N N . LYS A 1 80 ? 7.746 6.264 -10.880 1.00 81.00 80 LYS A N 1
ATOM 665 C CA . LYS A 1 80 ? 6.555 7.061 -11.224 1.00 81.00 80 LYS A CA 1
ATOM 666 C C . LYS A 1 80 ? 5.293 6.204 -11.211 1.00 81.00 80 LYS A C 1
ATOM 668 O O . LYS A 1 80 ? 4.282 6.613 -10.655 1.00 81.00 80 LYS A O 1
ATOM 673 N N . ALA A 1 81 ? 5.357 5.006 -11.792 1.00 82.31 81 ALA A N 1
ATOM 674 C CA . ALA A 1 81 ? 4.235 4.071 -11.779 1.00 82.31 81 ALA A CA 1
ATOM 675 C C . ALA A 1 81 ? 3.895 3.595 -10.353 1.00 82.31 81 ALA A C 1
ATOM 677 O O . ALA A 1 81 ? 2.719 3.509 -10.013 1.00 82.31 81 ALA A O 1
ATOM 678 N N . LYS A 1 82 ? 4.910 3.348 -9.511 1.00 83.56 82 LYS A N 1
ATOM 679 C CA . LYS A 1 82 ? 4.723 3.032 -8.089 1.00 83.56 82 LYS A CA 1
ATOM 680 C C . LYS A 1 82 ? 4.076 4.203 -7.347 1.00 83.56 82 LYS A C 1
ATOM 682 O O . LYS A 1 82 ? 3.070 3.997 -6.690 1.00 83.56 82 LYS A O 1
ATOM 687 N N . LYS A 1 83 ? 4.572 5.426 -7.547 1.00 84.94 83 LYS A N 1
ATOM 688 C CA . LYS A 1 83 ? 4.027 6.636 -6.924 1.00 84.94 83 LYS A CA 1
ATOM 689 C C . LYS A 1 83 ? 2.538 6.824 -7.229 1.00 84.94 83 LYS A C 1
ATOM 691 O O . LYS A 1 83 ? 1.787 7.137 -6.324 1.00 84.94 83 LYS A O 1
ATOM 696 N N . LYS A 1 84 ? 2.092 6.558 -8.463 1.00 84.81 84 LYS A N 1
ATOM 697 C CA . LYS A 1 84 ? 0.657 6.598 -8.810 1.00 84.81 84 LYS A CA 1
ATOM 698 C C . LYS A 1 84 ? -0.179 5.574 -8.040 1.00 84.81 84 LYS A C 1
ATOM 700 O O . LYS A 1 84 ? -1.313 5.860 -7.675 1.00 84.81 84 LYS A O 1
ATOM 705 N N . LEU A 1 85 ? 0.359 4.370 -7.834 1.00 85.25 85 LEU A N 1
ATOM 706 C CA . LEU A 1 85 ? -0.302 3.357 -7.014 1.00 85.25 85 LEU A CA 1
ATOM 707 C C . LEU A 1 85 ? -0.335 3.793 -5.546 1.00 85.25 85 LEU A C 1
ATOM 709 O O . LEU A 1 85 ? -1.385 3.692 -4.922 1.00 85.25 85 LEU A O 1
ATOM 713 N N . ASP A 1 86 ? 0.777 4.320 -5.033 1.00 84.88 86 ASP A N 1
ATOM 714 C CA . ASP A 1 86 ? 0.870 4.839 -3.669 1.00 84.88 86 ASP A CA 1
ATOM 715 C C . ASP A 1 86 ? -0.131 5.992 -3.466 1.00 84.88 86 ASP A C 1
ATOM 717 O O . ASP A 1 86 ? -0.884 5.974 -2.504 1.00 84.88 86 ASP A O 1
ATOM 721 N N . GLU A 1 87 ? -0.241 6.940 -4.402 1.00 85.25 87 GLU A N 1
ATOM 722 C CA . GLU A 1 87 ? -1.232 8.032 -4.387 1.00 85.25 87 GLU A CA 1
ATOM 723 C C . GLU A 1 87 ? -2.679 7.511 -4.365 1.00 85.25 87 GLU A C 1
ATOM 725 O O . GLU A 1 87 ? -3.519 8.049 -3.639 1.00 85.25 87 GLU A O 1
ATOM 730 N N . ALA A 1 88 ? -2.985 6.452 -5.122 1.00 84.56 88 ALA A N 1
ATOM 731 C CA . ALA A 1 88 ? -4.306 5.824 -5.108 1.00 84.56 88 ALA A CA 1
ATOM 732 C C . ALA A 1 88 ? -4.604 5.143 -3.763 1.00 84.56 88 ALA A C 1
ATOM 734 O O . ALA A 1 88 ? -5.727 5.229 -3.268 1.00 84.56 88 ALA A O 1
ATOM 735 N N . VAL A 1 89 ? -3.601 4.502 -3.156 1.00 84.00 89 VAL A N 1
ATOM 736 C CA . VAL A 1 89 ? -3.701 3.880 -1.828 1.00 84.00 89 VAL A CA 1
ATOM 737 C C . VAL A 1 89 ? -3.856 4.946 -0.742 1.00 84.00 89 VAL A C 1
ATOM 739 O O . VAL A 1 89 ? -4.758 4.827 0.079 1.00 84.00 89 VAL A O 1
ATOM 742 N N . TRP A 1 90 ? -3.070 6.023 -0.778 1.00 82.12 90 TRP A N 1
ATOM 743 C CA . TRP A 1 90 ? -3.193 7.168 0.131 1.00 82.12 90 TRP A CA 1
ATOM 744 C C . TRP A 1 90 ? -4.553 7.844 0.031 1.00 82.12 90 TRP A C 1
ATOM 746 O O . TRP A 1 90 ? -5.189 8.106 1.045 1.00 82.12 90 TRP A O 1
ATOM 756 N N . SER A 1 91 ? -5.047 8.055 -1.190 1.00 80.25 91 SER A N 1
ATOM 757 C CA . SER A 1 91 ? -6.394 8.590 -1.417 1.00 80.25 91 SER A CA 1
ATOM 758 C C . SER A 1 91 ? -7.460 7.717 -0.766 1.00 80.25 91 SER A C 1
ATOM 760 O O . SER A 1 91 ? -8.462 8.230 -0.279 1.00 80.25 91 SER A O 1
ATOM 762 N N . ALA A 1 92 ? -7.234 6.405 -0.747 1.00 79.50 92 ALA A N 1
ATOM 763 C CA . ALA A 1 92 ? -8.070 5.453 -0.048 1.00 79.50 92 ALA A CA 1
ATOM 764 C C . ALA A 1 92 ? -7.909 5.571 1.475 1.00 79.50 92 ALA A C 1
ATOM 766 O O . ALA A 1 92 ? -8.911 5.597 2.179 1.00 79.50 92 ALA A O 1
ATOM 767 N N . TYR A 1 93 ? -6.687 5.679 1.993 1.00 77.00 93 TYR A N 1
ATOM 768 C CA . TYR A 1 93 ? -6.453 5.841 3.427 1.00 77.00 93 TYR A CA 1
ATOM 769 C C . TYR A 1 93 ? -7.108 7.102 3.983 1.00 77.00 93 TYR A C 1
ATOM 771 O O . TYR A 1 93 ? -7.883 7.027 4.928 1.00 77.00 93 TYR A O 1
ATOM 779 N N . TYR A 1 94 ? -6.895 8.244 3.335 1.00 72.75 94 TYR A N 1
ATOM 780 C CA . TYR A 1 94 ? -7.472 9.527 3.737 1.00 72.75 94 TYR A CA 1
ATOM 781 C C . TYR A 1 94 ? -8.980 9.630 3.502 1.00 72.75 94 TYR A C 1
ATOM 783 O O . TYR A 1 94 ? -9.623 10.605 3.907 1.00 72.75 94 TYR A O 1
ATOM 791 N N . TYR A 1 95 ? -9.575 8.651 2.824 1.00 67.06 95 TYR A N 1
ATOM 792 C CA . TYR A 1 95 ? -11.000 8.653 2.589 1.00 67.06 95 TYR A CA 1
ATOM 793 C C . TYR A 1 95 ? -11.754 8.242 3.861 1.00 67.06 95 TYR A C 1
ATOM 795 O O . TYR A 1 95 ? -11.777 7.074 4.241 1.00 67.06 95 TYR A O 1
ATOM 803 N N . GLY A 1 96 ? -12.439 9.209 4.475 1.00 60.34 96 GLY A N 1
ATOM 804 C CA . GLY A 1 96 ? -13.230 8.994 5.690 1.00 60.34 96 GLY A CA 1
ATOM 805 C C . GLY A 1 96 ? -12.455 9.215 6.991 1.00 60.34 96 GLY A C 1
ATOM 806 O O . GLY A 1 96 ? -13.046 9.065 8.055 1.00 60.34 96 GLY A O 1
ATOM 807 N N . LEU A 1 97 ? -11.180 9.609 6.907 1.00 66.75 97 LEU A N 1
ATOM 808 C CA . LEU A 1 97 ? -10.395 10.084 8.045 1.00 66.75 97 LEU A CA 1
ATOM 809 C C . LEU A 1 97 ? -10.477 11.616 8.165 1.00 66.75 97 LEU A C 1
ATOM 811 O O . LEU A 1 97 ? -10.597 12.302 7.137 1.00 66.75 97 LEU A O 1
ATOM 815 N N . PRO A 1 98 ? -10.426 12.158 9.395 1.00 63.19 98 PRO A N 1
ATOM 816 C CA . PRO A 1 98 ? -10.366 13.596 9.619 1.00 63.19 98 PRO A CA 1
ATOM 817 C C . PRO A 1 98 ? -9.075 14.167 9.020 1.00 63.19 98 PRO A C 1
ATOM 819 O O . PRO A 1 98 ? -8.067 13.469 8.912 1.00 63.19 98 PRO A O 1
ATOM 822 N N . GLN A 1 99 ? -9.108 15.436 8.603 1.00 63.81 99 GLN A N 1
ATOM 823 C CA . GLN A 1 99 ? -7.925 16.107 8.043 1.00 63.81 99 GLN A CA 1
ATOM 824 C C . GLN A 1 99 ? -6.769 16.172 9.047 1.00 63.81 99 GLN A C 1
ATOM 826 O O . GLN A 1 99 ? -5.617 16.157 8.633 1.00 63.81 99 GLN A O 1
ATOM 831 N N . ASP A 1 100 ? -7.083 16.155 10.341 1.00 63.44 100 ASP A N 1
ATOM 832 C CA . ASP A 1 100 ? -6.108 16.218 11.429 1.00 63.44 100 ASP A CA 1
ATOM 833 C C . ASP A 1 100 ? -5.253 14.944 11.545 1.00 63.44 100 ASP A C 1
ATOM 835 O O . ASP A 1 100 ? -4.129 15.018 12.017 1.00 63.44 100 ASP A O 1
ATOM 839 N N . MET A 1 101 ? -5.755 13.798 11.059 1.00 62.66 101 MET A N 1
ATOM 840 C CA . MET A 1 101 ? -5.010 12.529 10.974 1.00 62.66 101 MET A CA 1
ATOM 841 C C . MET A 1 101 ? -4.277 12.360 9.635 1.00 62.66 101 MET A C 1
ATOM 843 O O . MET A 1 101 ? -3.741 11.294 9.346 1.00 62.66 101 MET A O 1
ATOM 847 N N . GLN A 1 102 ? -4.289 13.362 8.750 1.00 65.88 102 GLN A N 1
ATOM 848 C CA . GLN A 1 102 ? -3.532 13.301 7.496 1.00 65.88 102 GLN A CA 1
ATOM 849 C C . GLN A 1 102 ? -2.078 13.680 7.767 1.00 65.88 102 GLN A C 1
ATOM 851 O O . GLN A 1 102 ? -1.629 14.766 7.409 1.00 65.88 102 GLN A O 1
ATOM 856 N N . GLU A 1 103 ? -1.358 12.785 8.435 1.00 64.69 103 GLU A N 1
ATOM 857 C CA . GLU A 1 103 ? 0.044 13.003 8.768 1.00 64.69 103 GLU A CA 1
ATOM 858 C C . GLU A 1 103 ? 0.975 12.800 7.567 1.00 64.69 103 GLU A C 1
ATOM 860 O O . GLU A 1 103 ? 0.681 12.048 6.629 1.00 64.69 103 GLU A O 1
ATOM 865 N N . GLU A 1 104 ? 2.124 13.481 7.612 1.00 61.59 104 GLU A N 1
ATOM 866 C CA . GLU A 1 104 ? 3.189 13.330 6.618 1.00 61.59 104 GLU A CA 1
ATOM 867 C C . GLU A 1 104 ? 4.036 12.062 6.847 1.00 61.59 104 GLU A C 1
ATOM 869 O O . GLU A 1 104 ? 4.598 11.550 5.874 1.00 61.59 104 GLU A O 1
ATOM 874 N N . ASP A 1 105 ? 4.120 11.533 8.083 1.00 77.38 105 ASP A N 1
ATOM 875 C CA . ASP A 1 105 ? 4.852 10.292 8.390 1.00 77.38 105 ASP A CA 1
ATOM 876 C C . ASP A 1 105 ? 3.938 9.053 8.275 1.00 77.38 105 ASP A C 1
ATOM 878 O O . ASP A 1 105 ? 3.002 8.874 9.059 1.00 77.38 105 ASP A O 1
ATOM 882 N N . PRO A 1 106 ? 4.215 8.134 7.330 1.00 78.38 106 PRO A N 1
ATOM 883 C CA . PRO A 1 106 ? 3.422 6.924 7.170 1.00 78.38 106 PRO A CA 1
ATOM 884 C C . PRO A 1 106 ? 3.427 5.981 8.375 1.00 78.38 106 PRO A C 1
ATOM 886 O O . PRO A 1 106 ? 2.483 5.206 8.524 1.00 78.38 106 PRO A O 1
ATOM 889 N N . LEU A 1 107 ? 4.488 5.961 9.188 1.00 82.19 107 LEU A N 1
ATOM 890 C CA . LEU A 1 107 ? 4.566 5.049 10.333 1.00 82.19 107 LEU A CA 1
ATOM 891 C C . LEU A 1 107 ? 3.708 5.531 11.496 1.00 82.19 107 LEU A C 1
ATOM 893 O O . LEU A 1 107 ? 3.042 4.709 12.124 1.00 82.19 107 LEU A O 1
ATOM 897 N N . GLU A 1 108 ? 3.740 6.831 11.770 1.00 81.88 108 GLU A N 1
ATOM 898 C CA . GLU A 1 108 ? 2.963 7.457 12.839 1.00 81.88 108 GLU A CA 1
ATOM 899 C C . GLU A 1 108 ? 1.468 7.329 12.529 1.00 81.88 108 GLU A C 1
ATOM 901 O O . GLU A 1 108 ? 0.737 6.700 13.295 1.00 81.88 108 GLU A O 1
ATOM 906 N N . PHE A 1 109 ? 1.071 7.671 11.301 1.00 81.62 109 PHE A N 1
ATOM 907 C CA . PHE A 1 109 ? -0.276 7.435 10.784 1.00 81.62 109 PHE A CA 1
ATOM 908 C C . PHE A 1 109 ? -0.766 5.981 10.942 1.00 81.62 109 PHE A C 1
ATOM 910 O O . PHE A 1 109 ? -1.881 5.725 11.403 1.00 81.62 109 PHE A O 1
ATOM 917 N N . LEU A 1 110 ? 0.050 4.994 10.546 1.00 82.06 110 LEU A N 1
ATOM 918 C CA . LEU A 1 110 ? -0.328 3.579 10.660 1.00 82.06 110 LEU A CA 1
ATOM 919 C C . LEU A 1 110 ? -0.431 3.124 12.119 1.00 82.06 110 LEU A C 1
ATOM 921 O O . LEU A 1 110 ? -1.256 2.259 12.425 1.00 82.06 110 LEU A O 1
ATOM 925 N N . LEU A 1 111 ? 0.397 3.673 13.009 1.00 83.81 111 LEU A N 1
ATOM 926 C CA . LEU A 1 111 ? 0.343 3.385 14.438 1.00 83.81 111 LEU A CA 1
ATOM 927 C C . LEU A 1 111 ? -0.932 3.956 15.062 1.00 83.81 111 LEU A C 1
ATOM 929 O O . LEU A 1 111 ? -1.634 3.221 15.756 1.00 83.81 111 LEU A O 1
ATOM 933 N N . GLU A 1 112 ? -1.268 5.214 14.778 1.00 81.31 112 GLU A N 1
ATOM 934 C CA . GLU A 1 112 ? -2.504 5.845 15.250 1.00 81.31 112 GLU A CA 1
ATOM 935 C C . GLU A 1 112 ? -3.744 5.090 14.778 1.00 81.31 112 GLU A C 1
ATOM 937 O O . GLU A 1 112 ? -4.642 4.795 15.570 1.00 81.31 112 GLU A O 1
ATOM 942 N N . LEU A 1 113 ? -3.771 4.695 13.501 1.00 78.69 113 LEU A N 1
ATOM 943 C CA . LEU A 1 113 ? -4.879 3.924 12.947 1.00 78.69 113 LEU A CA 1
ATOM 944 C C . LEU A 1 113 ? -5.028 2.568 13.652 1.00 78.69 113 LEU A C 1
ATOM 946 O O . LEU A 1 113 ? -6.145 2.123 13.910 1.00 78.69 113 LEU A O 1
ATOM 950 N N . ASN A 1 114 ? -3.913 1.920 13.996 1.00 83.38 114 ASN A N 1
ATOM 951 C CA . ASN A 1 114 ? -3.926 0.661 14.739 1.00 83.38 114 ASN A CA 1
ATOM 952 C C . ASN A 1 114 ? -4.441 0.853 16.175 1.00 83.38 114 ASN A C 1
ATOM 954 O O . ASN A 1 114 ? -5.280 0.080 16.637 1.00 83.38 114 ASN A O 1
ATOM 958 N N . LEU A 1 115 ? -4.007 1.915 16.860 1.00 82.81 115 LEU A N 1
ATOM 959 C CA . LEU A 1 115 ? -4.495 2.258 18.198 1.00 82.81 115 LEU A CA 1
ATOM 960 C C . LEU A 1 115 ? -6.000 2.538 18.195 1.00 82.81 115 LEU A C 1
ATOM 962 O O . LEU A 1 115 ? -6.715 2.014 19.048 1.00 82.81 115 LEU A O 1
ATOM 966 N N . LEU A 1 116 ? -6.498 3.274 17.200 1.00 78.44 116 LEU A N 1
ATOM 967 C CA . LEU A 1 116 ? -7.926 3.538 17.047 1.00 78.44 116 LEU A CA 1
ATOM 968 C C . LEU A 1 116 ? -8.708 2.241 16.810 1.00 78.44 116 LEU A C 1
ATOM 970 O O . LEU A 1 116 ? -9.752 2.031 17.431 1.00 78.44 116 LEU A O 1
ATOM 974 N N . CYS A 1 117 ? -8.208 1.338 15.960 1.00 76.81 117 CYS A N 1
ATOM 975 C CA . CYS A 1 117 ? -8.799 0.010 15.805 1.00 76.81 117 CYS A CA 1
ATOM 976 C C . CYS A 1 117 ? -8.839 -0.736 17.146 1.00 76.81 117 CYS A C 1
ATOM 978 O O . CYS A 1 117 ? -9.901 -1.205 17.539 1.00 76.81 117 CYS A O 1
ATOM 980 N N . TYR A 1 118 ? -7.736 -0.783 17.890 1.00 81.69 118 TYR A N 1
ATOM 981 C CA . TYR A 1 118 ? -7.683 -1.448 19.192 1.00 81.69 118 TYR A CA 1
ATOM 982 C C . TYR A 1 118 ? -8.687 -0.872 20.207 1.00 81.69 118 TYR A C 1
ATOM 984 O O . TYR A 1 118 ? -9.375 -1.624 20.903 1.00 81.69 118 TYR A O 1
ATOM 992 N N . GLU A 1 119 ? -8.829 0.453 20.279 1.00 81.31 119 GLU A N 1
ATOM 993 C CA . GLU A 1 119 ? -9.826 1.103 21.138 1.00 81.31 119 GLU A CA 1
ATOM 994 C C . GLU A 1 119 ? -11.254 0.704 20.753 1.00 81.31 119 GLU A C 1
ATOM 996 O O . GLU A 1 119 ? -12.055 0.357 21.622 1.00 81.31 119 GLU A O 1
ATOM 1001 N N . LYS A 1 120 ? -11.559 0.657 19.452 1.00 74.75 120 LYS A N 1
ATOM 1002 C CA . LYS A 1 120 ? -12.876 0.241 18.949 1.00 74.75 120 LYS A CA 1
ATOM 1003 C C . LYS A 1 120 ? -13.164 -1.238 19.198 1.00 74.75 120 LYS A C 1
ATOM 1005 O O . LYS A 1 120 ? -14.306 -1.585 19.500 1.00 74.75 120 LYS A O 1
ATOM 1010 N N . GLU A 1 121 ? -12.149 -2.097 19.133 1.00 77.31 121 GLU A N 1
ATOM 1011 C CA . GLU A 1 121 ? -12.271 -3.515 19.495 1.00 77.31 121 GLU A CA 1
ATOM 1012 C C . GLU A 1 121 ? -12.642 -3.659 20.970 1.00 77.31 121 GLU A C 1
ATOM 1014 O O . GLU A 1 121 ? -13.559 -4.398 21.332 1.00 77.31 121 GLU A O 1
ATOM 1019 N N . LYS A 1 122 ? -11.965 -2.886 21.825 1.00 80.00 122 LYS A N 1
ATOM 1020 C CA . LYS A 1 122 ? -12.199 -2.859 23.268 1.00 80.00 122 LYS A CA 1
ATOM 1021 C C . LYS A 1 122 ? -13.582 -2.308 23.628 1.00 80.00 122 LYS A C 1
ATOM 1023 O O . LYS A 1 122 ? -14.180 -2.772 24.596 1.00 80.00 122 LYS A O 1
ATOM 1028 N N . GLU A 1 123 ? -14.104 -1.361 22.850 1.00 77.25 123 GLU A N 1
ATOM 1029 C CA . GLU A 1 123 ? -15.481 -0.847 22.955 1.00 77.25 123 GLU A CA 1
ATOM 1030 C C . GLU A 1 123 ? -16.546 -1.850 22.463 1.00 77.25 123 GLU A C 1
ATOM 1032 O O . GLU A 1 123 ? -17.742 -1.628 22.656 1.00 77.25 123 GLU A O 1
ATOM 1037 N N . GLY A 1 124 ? -16.136 -2.980 21.871 1.00 67.81 124 GLY A N 1
ATOM 1038 C CA . GLY A 1 124 ? -17.029 -4.033 21.383 1.00 67.81 124 GLY A CA 1
ATOM 1039 C C . GLY A 1 124 ? -17.597 -3.773 19.986 1.00 67.81 124 GLY A C 1
ATOM 1040 O O . GLY A 1 124 ? -18.575 -4.412 19.589 1.00 67.81 124 GLY A O 1
ATOM 1041 N N . HIS A 1 125 ? -17.015 -2.840 19.230 1.00 67.75 125 HIS A N 1
ATOM 1042 C CA . HIS A 1 125 ? -17.410 -2.585 17.849 1.00 67.75 125 HIS A CA 1
ATOM 1043 C C . HIS A 1 125 ? -16.845 -3.650 16.899 1.00 67.75 125 HIS A C 1
ATOM 1045 O O . HIS A 1 125 ? -15.734 -4.146 17.073 1.00 67.75 125 HIS A O 1
ATOM 1051 N N . GLN A 1 126 ? -17.617 -4.007 15.866 1.00 61.59 126 GLN A N 1
ATOM 1052 C CA . GLN A 1 126 ? -17.164 -4.956 14.849 1.00 61.59 126 GLN A CA 1
ATOM 1053 C C . GLN A 1 126 ? -16.059 -4.337 13.996 1.00 61.59 126 GLN A C 1
ATOM 1055 O O . GLN A 1 126 ? -16.313 -3.475 13.154 1.00 61.59 126 GLN A O 1
ATOM 1060 N N . ILE A 1 127 ? -14.840 -4.832 14.180 1.00 64.44 127 ILE A N 1
ATOM 1061 C CA . ILE A 1 127 ? -13.737 -4.589 13.258 1.00 64.44 127 ILE A CA 1
ATOM 1062 C C . ILE A 1 127 ? -13.812 -5.641 12.164 1.00 64.44 127 ILE A C 1
ATOM 1064 O O . ILE A 1 127 ? -13.856 -6.844 12.422 1.00 64.44 127 ILE A O 1
ATOM 1068 N N . VAL A 1 128 ? -13.851 -5.176 10.921 1.00 63.91 128 VAL A N 1
ATOM 1069 C CA . VAL A 1 128 ? -13.800 -6.056 9.759 1.00 63.91 128 VAL A CA 1
ATOM 1070 C C . VAL A 1 128 ? -12.334 -6.326 9.454 1.00 63.91 128 VAL A C 1
ATOM 1072 O O . VAL A 1 128 ? -11.595 -5.413 9.088 1.00 63.91 128 VAL A O 1
ATOM 1075 N N . GLY A 1 129 ? -11.916 -7.580 9.622 1.00 56.19 129 GLY A N 1
ATOM 1076 C CA . GLY A 1 129 ? -10.565 -8.010 9.278 1.00 56.19 129 GLY A CA 1
ATOM 1077 C C . GLY A 1 129 ? -10.272 -7.897 7.774 1.00 56.19 129 GLY A C 1
ATOM 1078 O O . GLY A 1 129 ? -11.193 -7.801 6.953 1.00 56.19 129 GLY A O 1
ATOM 1079 N N . PRO A 1 130 ? -8.989 -7.930 7.378 1.00 47.19 130 PRO A N 1
ATOM 1080 C CA . PRO A 1 130 ? -8.603 -7.916 5.975 1.00 47.19 130 PRO A CA 1
ATOM 1081 C C . PRO A 1 130 ? -9.067 -9.215 5.294 1.00 47.19 130 PRO A C 1
ATOM 1083 O O . PRO A 1 130 ? -8.456 -10.265 5.471 1.00 47.19 130 PRO A O 1
ATOM 1086 N N . GLY A 1 131 ? -10.155 -9.164 4.514 1.00 44.88 131 GLY A N 1
ATOM 1087 C CA . GLY A 1 131 ? -10.565 -10.311 3.690 1.00 44.88 131 GLY A CA 1
ATOM 1088 C C . GLY A 1 131 ? -12.049 -10.497 3.363 1.00 44.88 131 GLY A C 1
ATOM 1089 O O . GLY A 1 131 ? -12.373 -11.545 2.805 1.00 44.88 131 GLY A O 1
ATOM 1090 N N . LEU A 1 132 ? -12.940 -9.548 3.680 1.00 36.91 132 LEU A N 1
ATOM 1091 C CA . LEU A 1 132 ? -14.387 -9.672 3.429 1.00 36.91 132 LEU A CA 1
ATOM 1092 C C . LEU A 1 132 ? -14.960 -8.514 2.606 1.00 36.91 132 LEU A C 1
ATOM 1094 O O . LEU A 1 132 ? -14.776 -7.345 3.011 1.00 36.91 132 LEU A O 1
#

Organism: NCBI:txid412755

Radius of gyration: 17.58 Å; chains: 1; bounding box: 40×29×46 Å

Sequence (132 aa):
MDFRYTSTTVYETFPFPQWGMLHGVESDKKIPEKSKFVKDIAKCAREFREFRNKIRTDNNLSLRDLYRGLELPGDHPLKKAKKKLDEAVWSAYYYGLPQDMQEEDPLEFLLELNLLCYEKEKEGHQIVGPGL

Foldseek 3Di:
DDDDDDCVPPVQLFDADQQDAPVPQPDPDDRDPSVPLVVQLVVLVVVLVVVVVCCCVVVVDDPVVVVVVVVDPDDDV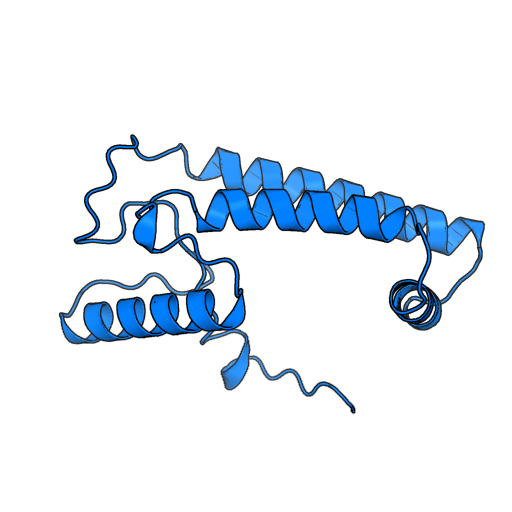SVVSVVSSVVSRLVRLCRNHDPVLSDPDPVVSRVVSSVSVVVCVVVVHDDDTPDD

Secondary structure (DSSP, 8-state):
------IIIIITT-----SS--TT---SS----THHHHHHHHHHHHHHHHHHHHHHHHTT--HHHHHHHHHSSS--HHHHHHHHHHHHHHHHHTTTS-GGG--S-HHHHHHHHHHHHHHHHHTT-----TT-

pLDDT: mean 72.85, std 11.75, range [36.91, 89.06]